Protein AF-A0A353R966-F1 (afdb_monomer_lite)

Structure (mmCIF, N/CA/C/O backbone):
data_AF-A0A353R966-F1
#
_entry.id   AF-A0A353R966-F1
#
loop_
_atom_site.group_PDB
_atom_site.id
_atom_site.type_symbol
_atom_site.label_atom_id
_atom_site.label_alt_id
_atom_site.label_comp_id
_atom_site.label_asym_id
_atom_site.label_entity_id
_atom_site.label_seq_id
_atom_site.pdbx_PDB_ins_code
_atom_site.Cartn_x
_atom_site.Cartn_y
_atom_site.Cartn_z
_atom_site.occupancy
_atom_site.B_iso_or_equiv
_atom_site.auth_seq_id
_atom_site.auth_comp_id
_atom_site.auth_asym_id
_atom_site.auth_atom_id
_atom_site.pdbx_PDB_model_num
ATO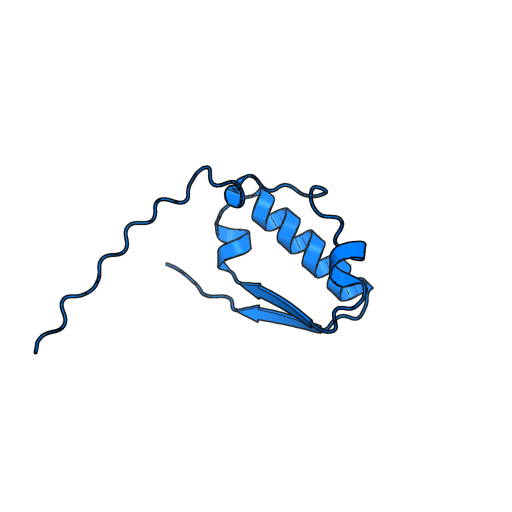M 1 N N . ALA A 1 1 ? -3.869 -31.675 -23.491 1.00 59.47 1 ALA A N 1
ATOM 2 C CA . ALA A 1 1 ? -3.359 -30.360 -23.931 1.00 59.47 1 ALA A CA 1
ATOM 3 C C . ALA A 1 1 ? -2.201 -29.965 -23.022 1.00 59.47 1 ALA A C 1
ATOM 5 O O . ALA A 1 1 ? -2.357 -30.077 -21.814 1.00 59.47 1 ALA A O 1
ATOM 6 N N . VAL A 1 2 ? -1.045 -29.578 -23.566 1.00 61.91 2 VAL A N 1
ATOM 7 C CA . VAL A 1 2 ? 0.100 -29.106 -22.765 1.00 61.91 2 VAL A CA 1
ATOM 8 C C . VAL A 1 2 ? -0.002 -27.584 -22.665 1.00 61.91 2 VAL A C 1
ATOM 10 O O . VAL A 1 2 ? 0.022 -26.903 -23.689 1.00 61.91 2 VAL A O 1
ATOM 13 N N . ALA A 1 3 ? -0.178 -27.049 -21.456 1.00 66.88 3 ALA A N 1
ATOM 14 C CA . ALA A 1 3 ? -0.236 -25.608 -21.230 1.00 66.88 3 ALA A CA 1
ATOM 15 C C . ALA A 1 3 ? 1.166 -25.008 -21.400 1.00 66.88 3 ALA A C 1
ATOM 17 O O . ALA A 1 3 ? 2.102 -25.374 -20.690 1.00 66.88 3 ALA A O 1
ATOM 18 N N . ARG A 1 4 ? 1.326 -24.095 -22.361 1.00 76.06 4 ARG A N 1
ATOM 19 C CA . ARG A 1 4 ? 2.567 -23.336 -22.537 1.00 76.06 4 ARG A CA 1
ATOM 20 C C . ARG A 1 4 ? 2.659 -22.318 -21.390 1.00 76.06 4 ARG A C 1
ATOM 22 O O . ARG A 1 4 ? 1.706 -21.557 -21.223 1.00 76.06 4 ARG A O 1
ATOM 29 N N . PRO A 1 5 ? 3.747 -22.279 -20.601 1.00 69.75 5 PRO A N 1
ATOM 30 C CA . PRO A 1 5 ? 3.861 -21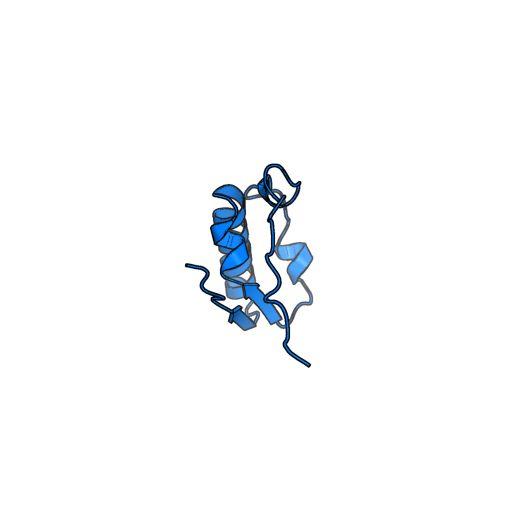.313 -19.517 1.00 69.75 5 PRO A CA 1
ATOM 31 C C . PRO A 1 5 ? 3.812 -19.893 -20.088 1.00 69.75 5 PRO A C 1
ATOM 33 O O . PRO A 1 5 ? 4.565 -19.544 -21.001 1.00 69.75 5 PRO A O 1
ATOM 36 N N . SER A 1 6 ? 2.890 -19.084 -19.574 1.00 78.94 6 SER A N 1
ATOM 37 C CA . SER A 1 6 ? 2.751 -17.679 -19.939 1.00 78.94 6 SER A CA 1
ATOM 38 C C . SER A 1 6 ? 3.962 -16.904 -19.429 1.00 78.94 6 SER A C 1
ATOM 40 O O . SER A 1 6 ? 4.194 -16.822 -18.223 1.00 78.94 6 SER A O 1
ATOM 42 N N . ARG A 1 7 ? 4.734 -16.319 -20.346 1.00 84.06 7 ARG A N 1
ATOM 43 C CA . ARG A 1 7 ? 5.773 -15.346 -20.009 1.00 84.06 7 ARG A CA 1
ATOM 44 C C . ARG A 1 7 ? 5.122 -13.972 -19.910 1.00 84.06 7 ARG A C 1
ATOM 46 O O . ARG A 1 7 ? 4.599 -13.472 -20.901 1.00 84.06 7 ARG A O 1
ATOM 53 N N . VAL A 1 8 ? 5.176 -13.375 -18.727 1.00 85.56 8 VAL A N 1
ATOM 54 C CA . VAL A 1 8 ? 4.723 -12.000 -18.499 1.00 85.56 8 VAL A CA 1
ATOM 55 C C . VAL A 1 8 ? 5.914 -11.068 -18.701 1.00 85.56 8 VAL A C 1
ATOM 57 O O . VAL A 1 8 ? 6.977 -11.293 -18.127 1.00 85.56 8 VAL A O 1
ATOM 60 N N . ILE A 1 9 ? 5.745 -10.053 -19.544 1.00 87.81 9 ILE A N 1
ATOM 61 C CA . ILE A 1 9 ? 6.696 -8.950 -19.703 1.00 87.81 9 ILE A CA 1
ATOM 62 C C . ILE A 1 9 ? 6.043 -7.742 -19.040 1.00 87.81 9 ILE A C 1
ATOM 64 O O . ILE A 1 9 ? 4.916 -7.395 -19.386 1.00 87.81 9 ILE A O 1
ATOM 68 N N . TYR A 1 10 ? 6.720 -7.156 -18.057 1.00 86.88 10 TYR A N 1
ATOM 69 C CA . TYR A 1 10 ? 6.221 -5.979 -17.358 1.00 86.88 10 TYR A CA 1
ATOM 70 C C . TYR A 1 10 ? 6.744 -4.721 -18.042 1.00 86.88 10 TYR A C 1
ATOM 72 O O . TYR A 1 10 ? 7.951 -4.525 -18.114 1.00 86.88 10 TYR A O 1
ATOM 80 N N . ASP A 1 11 ? 5.823 -3.879 -18.495 1.00 91.38 11 ASP A N 1
ATOM 81 C CA . ASP A 1 11 ? 6.091 -2.523 -18.969 1.00 91.38 11 ASP A CA 1
ATOM 82 C C . ASP A 1 11 ? 5.287 -1.564 -18.086 1.00 91.38 11 ASP A C 1
ATOM 84 O O . ASP A 1 11 ? 4.103 -1.317 -18.310 1.00 91.38 11 ASP A O 1
ATOM 88 N N . ARG A 1 12 ? 5.878 -1.194 -16.947 1.00 89.75 12 ARG A N 1
ATOM 89 C CA . ARG A 1 12 ? 5.186 -0.443 -15.881 1.00 89.75 12 ARG A CA 1
ATOM 90 C C . ARG A 1 12 ? 6.012 0.684 -15.270 1.00 89.75 12 ARG A C 1
ATOM 92 O O . ARG A 1 12 ? 5.532 1.352 -14.350 1.00 89.75 12 ARG A O 1
ATOM 99 N N . GLU A 1 13 ? 7.251 0.831 -15.723 1.00 89.94 13 GLU A N 1
ATOM 100 C CA . GLU A 1 13 ? 8.117 1.937 -15.330 1.00 89.94 13 GLU A CA 1
ATOM 101 C C . GLU A 1 13 ? 7.521 3.250 -15.844 1.00 89.94 13 GLU A C 1
ATOM 103 O O . GLU A 1 13 ? 6.818 3.258 -16.853 1.00 89.94 13 GLU A O 1
ATOM 108 N N . HIS A 1 14 ? 7.756 4.350 -15.125 1.00 93.31 14 HIS A N 1
ATOM 109 C CA . HIS A 1 14 ? 7.258 5.687 -15.491 1.00 93.31 14 HIS A CA 1
ATOM 110 C C . HIS A 1 14 ? 5.734 5.776 -15.690 1.00 93.31 14 HIS A C 1
ATOM 112 O O . HIS A 1 14 ? 5.219 6.665 -16.364 1.00 93.31 14 HIS A O 1
ATOM 118 N N . SER A 1 15 ? 4.979 4.860 -15.083 1.00 96.50 15 SER A N 1
ATOM 119 C CA . SER A 1 15 ? 3.531 5.002 -14.988 1.00 96.50 15 SER A CA 1
ATOM 120 C C . SER A 1 15 ? 3.180 6.062 -13.943 1.00 96.50 15 SER A C 1
ATOM 122 O O . SER A 1 15 ? 3.895 6.235 -12.953 1.00 96.50 15 SER A O 1
ATOM 124 N N . ALA A 1 16 ? 2.023 6.709 -14.094 1.00 95.69 16 ALA A N 1
ATOM 125 C CA . ALA A 1 16 ? 1.542 7.698 -13.123 1.00 95.69 16 ALA A CA 1
ATOM 126 C C . ALA A 1 16 ? 1.521 7.160 -11.677 1.00 95.69 16 ALA A C 1
ATOM 128 O O . ALA A 1 16 ? 1.777 7.893 -10.728 1.00 95.69 16 ALA A O 1
ATOM 129 N N . PHE A 1 17 ? 1.268 5.859 -11.500 1.00 95.19 17 PHE A N 1
ATOM 130 C CA . PHE A 1 17 ? 1.305 5.221 -10.186 1.00 95.19 17 PHE A CA 1
ATOM 131 C C . PHE A 1 17 ? 2.723 5.098 -9.616 1.00 95.19 17 PHE A C 1
ATOM 133 O O . PHE A 1 17 ? 2.911 5.265 -8.417 1.00 95.19 17 PHE A O 1
ATOM 140 N N . THR A 1 18 ? 3.733 4.819 -10.447 1.00 96.00 18 THR A N 1
ATOM 141 C CA . THR A 1 18 ? 5.131 4.772 -9.983 1.00 96.00 18 THR A CA 1
ATOM 142 C C . THR A 1 18 ? 5.674 6.151 -9.613 1.00 96.00 18 THR A C 1
ATOM 144 O O . THR A 1 18 ? 6.593 6.234 -8.801 1.00 96.00 18 THR A O 1
ATOM 147 N N . GLU A 1 19 ? 5.080 7.218 -10.146 1.00 97.12 19 GLU A N 1
ATOM 148 C CA . GLU A 1 19 ? 5.463 8.611 -9.878 1.00 97.12 19 GLU A CA 1
ATOM 149 C C . GLU A 1 19 ? 4.687 9.256 -8.719 1.00 97.12 19 GLU A C 1
ATOM 151 O O . GLU A 1 19 ? 4.870 10.439 -8.428 1.00 97.12 19 GLU A O 1
ATOM 156 N N . ILE A 1 20 ? 3.837 8.491 -8.027 1.00 97.75 20 ILE A N 1
ATOM 157 C CA . ILE A 1 20 ? 3.139 8.982 -6.841 1.00 97.75 20 ILE A CA 1
ATOM 158 C C . ILE A 1 20 ? 4.133 9.339 -5.731 1.00 97.75 20 ILE A C 1
ATOM 160 O O . ILE A 1 20 ? 5.104 8.622 -5.495 1.00 97.75 20 ILE A O 1
ATOM 164 N N . ASN A 1 21 ? 3.861 10.429 -5.020 1.00 97.62 21 ASN A N 1
ATOM 165 C CA . ASN A 1 21 ? 4.645 10.900 -3.887 1.00 97.62 21 ASN A CA 1
ATOM 166 C C . ASN A 1 21 ? 3.746 11.176 -2.670 1.00 97.62 21 ASN A C 1
ATOM 168 O O . ASN A 1 21 ? 2.533 11.374 -2.821 1.00 97.62 21 ASN A O 1
ATOM 172 N N . PRO A 1 22 ? 4.314 11.189 -1.452 1.00 96.94 22 PRO A N 1
ATOM 173 C CA . PRO A 1 22 ? 3.588 11.585 -0.247 1.00 96.94 22 PRO A CA 1
ATOM 174 C C . PRO A 1 22 ? 2.926 12.956 -0.390 1.00 96.94 22 PRO A C 1
ATOM 176 O O . PRO A 1 22 ? 3.475 13.847 -1.039 1.00 96.94 22 PRO A O 1
ATOM 179 N N . GLY A 1 23 ? 1.748 13.119 0.209 1.00 97.12 23 GLY A N 1
ATOM 180 C CA . GLY A 1 23 ? 0.978 14.366 0.150 1.00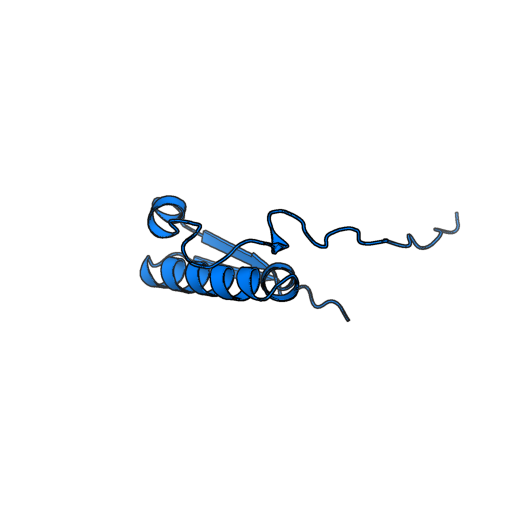 97.12 23 GLY A CA 1
ATOM 181 C C . GLY A 1 23 ? 0.226 14.623 -1.164 1.00 97.12 23 GLY A C 1
ATOM 182 O O . GLY A 1 23 ? -0.504 15.605 -1.258 1.00 97.12 23 GLY A O 1
ATOM 183 N N . MET A 1 24 ? 0.344 13.753 -2.176 1.00 98.00 24 MET A N 1
ATOM 184 C CA . MET A 1 24 ? -0.477 13.847 -3.397 1.00 98.00 24 MET A CA 1
ATOM 185 C C . MET A 1 24 ? -1.922 13.371 -3.193 1.00 98.00 24 MET A C 1
ATOM 187 O O . MET A 1 24 ? -2.795 13.696 -3.996 1.00 98.00 24 MET A O 1
ATOM 191 N N . ILE A 1 25 ? -2.174 12.582 -2.147 1.00 97.50 25 ILE A N 1
ATOM 192 C CA . ILE A 1 25 ? -3.498 12.065 -1.804 1.00 97.50 25 ILE A CA 1
ATOM 193 C C . ILE A 1 25 ? -3.876 12.598 -0.425 1.00 97.50 25 ILE A C 1
ATOM 195 O O . ILE A 1 25 ? -3.147 12.388 0.541 1.00 97.50 25 ILE A O 1
ATOM 199 N N . CYS A 1 26 ? -5.042 13.240 -0.331 1.00 97.69 26 CYS A N 1
ATOM 200 C CA . CYS A 1 26 ? -5.659 13.578 0.949 1.00 97.69 26 CYS A CA 1
ATOM 201 C C . CYS A 1 26 ? -6.313 12.317 1.531 1.00 97.69 26 CYS A C 1
ATOM 203 O O . CYS A 1 26 ? -7.476 12.011 1.251 1.00 97.69 26 CYS A O 1
ATOM 205 N N . TRP A 1 27 ? -5.536 11.519 2.264 1.00 98.00 27 TRP A N 1
ATOM 206 C CA . TRP A 1 27 ? -5.977 10.207 2.739 1.00 98.00 27 TRP A CA 1
ATOM 207 C C . TRP A 1 27 ? -7.128 10.295 3.735 1.00 98.00 27 TRP A C 1
ATOM 209 O O . TRP A 1 27 ? -7.984 9.418 3.735 1.00 98.00 27 TRP A O 1
ATOM 219 N N . GLU A 1 28 ? -7.195 11.354 4.535 1.00 97.75 28 GLU A N 1
ATOM 220 C CA . GLU A 1 28 ? -8.284 11.613 5.473 1.00 97.75 28 GLU A CA 1
ATOM 221 C C . GLU A 1 28 ? -9.627 11.740 4.745 1.00 97.75 28 GLU A C 1
ATOM 223 O O . GLU A 1 28 ? -10.625 11.153 5.168 1.00 97.75 28 GLU A O 1
ATOM 228 N N . ASP A 1 29 ? -9.642 12.453 3.616 1.00 98.25 29 ASP A N 1
ATOM 229 C CA . ASP A 1 29 ? -10.841 12.612 2.792 1.00 98.25 29 ASP A CA 1
ATOM 230 C C . ASP A 1 29 ? -11.198 11.309 2.075 1.00 98.25 29 ASP A C 1
ATOM 232 O O . ASP A 1 29 ? -12.362 10.902 2.066 1.00 98.25 29 ASP A O 1
ATOM 236 N N . VAL A 1 30 ? -10.194 10.617 1.524 1.00 97.94 30 VAL A N 1
ATOM 237 C CA . VAL A 1 30 ? -10.378 9.322 0.849 1.00 97.94 30 VAL A CA 1
ATOM 238 C C . VAL A 1 30 ? -10.943 8.269 1.805 1.00 97.94 30 VAL A C 1
ATOM 240 O O . VAL A 1 30 ? -11.780 7.456 1.411 1.00 97.94 30 VAL A O 1
ATOM 243 N N . LEU A 1 31 ? -10.509 8.280 3.065 1.00 98.31 31 LEU A N 1
ATOM 244 C CA . LEU A 1 31 ? -10.842 7.262 4.057 1.00 98.31 31 LEU A CA 1
ATOM 245 C C . LEU A 1 31 ? -12.021 7.638 4.965 1.00 98.31 31 LEU A C 1
ATOM 247 O O . LEU A 1 31 ? -12.440 6.814 5.775 1.00 98.31 31 LEU A O 1
ATOM 251 N N . LYS A 1 32 ? -12.606 8.833 4.817 1.00 96.94 32 LYS A N 1
ATOM 252 C CA . LYS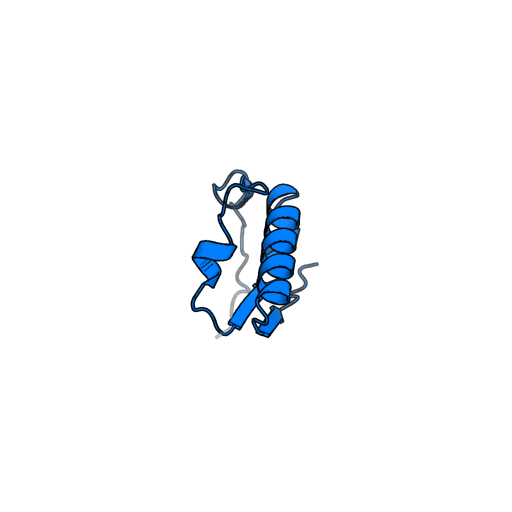 A 1 32 ? -13.610 9.416 5.730 1.00 96.94 32 LYS A CA 1
ATOM 253 C C . LYS A 1 32 ? -14.766 8.493 6.129 1.00 96.94 32 LYS A C 1
ATOM 255 O O . LYS A 1 32 ? -15.231 8.558 7.260 1.00 96.94 32 LYS A O 1
ATOM 260 N N . ASN A 1 33 ? -15.231 7.648 5.212 1.00 96.88 33 ASN A N 1
ATOM 261 C CA . ASN A 1 33 ? -16.337 6.709 5.444 1.00 96.88 33 ASN A CA 1
ATOM 262 C C . ASN A 1 33 ? -15.926 5.247 5.211 1.00 96.88 33 ASN A C 1
ATOM 264 O O . ASN A 1 33 ? -16.779 4.372 5.061 1.00 96.88 33 ASN A O 1
ATOM 268 N N . ALA A 1 34 ? -14.623 4.981 5.121 1.00 98.12 34 ALA A N 1
ATOM 269 C CA . ALA A 1 34 ? -14.110 3.642 4.904 1.00 98.12 34 ALA A CA 1
ATOM 270 C C . ALA A 1 34 ? -14.084 2.859 6.224 1.00 98.12 34 ALA A C 1
ATOM 272 O O . ALA A 1 34 ? -13.754 3.387 7.280 1.00 98.12 34 ALA A O 1
ATOM 273 N N . GLN A 1 35 ? -14.407 1.569 6.153 1.00 98.12 35 GLN A N 1
ATOM 274 C CA . GLN A 1 35 ? -14.283 0.636 7.283 1.00 98.12 35 GLN A CA 1
ATOM 275 C C . GLN A 1 35 ? -13.028 -0.236 7.174 1.00 98.12 35 GLN A C 1
ATOM 277 O O . GLN A 1 35 ? -12.535 -0.768 8.171 1.00 98.12 35 GLN A O 1
ATOM 282 N N . TRP A 1 36 ? -12.498 -0.358 5.956 1.00 98.44 36 TRP A N 1
ATOM 283 C CA . TRP A 1 36 ? -11.369 -1.213 5.641 1.00 98.44 36 TRP A CA 1
ATOM 284 C C . TRP A 1 36 ? -10.439 -0.539 4.638 1.00 98.44 36 TRP A C 1
ATOM 286 O O . TRP A 1 36 ? -10.886 -0.005 3.625 1.00 98.44 36 TRP A O 1
ATOM 296 N N . PHE A 1 37 ? -9.141 -0.626 4.899 1.00 98.31 37 PHE A N 1
ATOM 297 C CA . PHE A 1 37 ? -8.081 -0.274 3.970 1.00 98.31 37 PHE A CA 1
ATOM 298 C C . PHE A 1 37 ? -7.249 -1.522 3.652 1.00 98.31 37 PHE A C 1
ATOM 300 O O . PHE A 1 37 ? -6.766 -2.217 4.550 1.00 98.31 37 PHE A O 1
ATOM 307 N N . HIS A 1 38 ? -7.108 -1.843 2.369 1.00 98.00 38 HIS A N 1
ATOM 308 C CA . HIS A 1 38 ? -6.313 -2.975 1.900 1.00 98.00 38 HIS A CA 1
ATOM 309 C C . HIS A 1 38 ? -5.181 -2.481 1.008 1.00 98.00 38 HIS A C 1
ATOM 311 O O . HIS A 1 38 ? -5.392 -1.637 0.140 1.00 98.00 38 HIS A O 1
ATOM 317 N N . TRP A 1 39 ? -3.990 -3.040 1.195 1.00 96.56 39 TRP A N 1
ATOM 318 C CA . TRP A 1 39 ? -2.836 -2.764 0.346 1.00 96.56 39 TRP A CA 1
ATOM 319 C C . TRP A 1 39 ? -2.058 -4.048 0.053 1.00 96.56 39 TRP A C 1
ATOM 321 O O . TRP A 1 39 ? -2.212 -5.056 0.741 1.00 96.56 39 TRP A O 1
ATOM 331 N N . THR A 1 40 ? -1.209 -4.023 -0.976 1.00 95.94 40 THR A N 1
ATOM 332 C CA . THR A 1 40 ? -0.400 -5.191 -1.352 1.00 95.94 40 THR A CA 1
ATOM 333 C C . THR A 1 40 ? 1.086 -4.861 -1.381 1.00 95.94 40 THR A C 1
ATOM 335 O O . THR A 1 40 ? 1.455 -3.719 -1.653 1.00 95.94 40 THR A O 1
ATOM 338 N N . GLY A 1 41 ? 1.947 -5.861 -1.176 1.00 94.25 41 GLY A N 1
ATOM 339 C CA . GLY A 1 41 ? 3.407 -5.717 -1.198 1.00 94.25 41 GLY A CA 1
ATOM 340 C C . GLY A 1 41 ? 3.978 -5.227 -2.532 1.00 94.25 41 GLY A C 1
ATOM 341 O O . GLY A 1 41 ? 5.091 -4.711 -2.562 1.00 94.25 41 GLY A O 1
ATOM 342 N N . ILE A 1 42 ? 3.205 -5.291 -3.621 1.00 93.88 42 ILE A N 1
ATOM 343 C CA . ILE A 1 42 ? 3.589 -4.709 -4.913 1.00 93.88 42 ILE A CA 1
ATOM 344 C C . ILE A 1 42 ? 3.650 -3.179 -4.825 1.00 93.88 42 ILE A C 1
ATOM 346 O O . ILE A 1 42 ? 4.553 -2.582 -5.398 1.00 93.88 42 ILE A O 1
ATOM 350 N N . THR A 1 43 ? 2.726 -2.534 -4.108 1.00 95.12 43 THR A N 1
ATOM 351 C CA . THR A 1 43 ? 2.660 -1.066 -4.018 1.00 95.12 43 THR A CA 1
ATOM 352 C C . THR A 1 43 ? 3.951 -0.438 -3.479 1.00 95.12 43 THR A C 1
ATOM 354 O O . THR A 1 43 ? 4.503 0.420 -4.161 1.00 95.12 43 THR A O 1
ATOM 357 N N . PRO A 1 44 ? 4.502 -0.849 -2.322 1.00 94.88 44 PRO A N 1
ATOM 358 C CA . PRO A 1 44 ? 5.779 -0.305 -1.873 1.00 94.88 44 PRO A CA 1
ATOM 359 C C . PRO A 1 44 ? 6.982 -0.816 -2.676 1.00 94.88 44 PRO A C 1
ATOM 361 O O . PRO A 1 44 ? 8.058 -0.237 -2.576 1.00 94.88 44 PRO A O 1
ATOM 364 N N . ALA A 1 45 ? 6.836 -1.886 -3.462 1.00 93.19 45 ALA A N 1
ATOM 365 C CA . ALA A 1 45 ? 7.933 -2.440 -4.252 1.00 93.19 45 ALA A CA 1
ATOM 366 C C . ALA A 1 45 ? 8.154 -1.720 -5.593 1.00 93.19 45 ALA A C 1
ATOM 368 O O . ALA A 1 45 ? 9.213 -1.881 -6.191 1.00 93.19 45 ALA A O 1
ATOM 369 N N . VAL A 1 46 ? 7.173 -0.960 -6.095 1.00 93.62 46 VAL A N 1
ATOM 370 C CA . VAL A 1 46 ? 7.239 -0.413 -7.464 1.00 93.62 46 VAL A CA 1
ATOM 371 C C . VAL A 1 46 ? 7.931 0.940 -7.567 1.00 93.62 46 VAL A C 1
ATOM 373 O O . VAL A 1 46 ? 8.411 1.275 -8.645 1.00 93.62 46 VAL A O 1
ATOM 376 N N . SER A 1 47 ? 7.997 1.714 -6.481 1.00 95.62 47 SER A N 1
ATOM 377 C CA . SER A 1 47 ? 8.821 2.923 -6.396 1.00 95.62 47 SER A CA 1
ATOM 378 C C . SER A 1 47 ? 8.978 3.398 -4.948 1.00 95.62 47 SER A C 1
ATOM 380 O O . SER A 1 47 ? 8.203 3.031 -4.063 1.00 95.62 47 SER A O 1
ATOM 382 N N . HIS A 1 48 ? 9.975 4.256 -4.704 1.00 96.50 48 HIS A N 1
ATOM 383 C CA . HIS A 1 48 ? 10.186 4.867 -3.388 1.00 96.50 48 HIS A CA 1
ATOM 384 C C . HIS A 1 48 ? 9.007 5.756 -2.967 1.00 96.50 48 HIS A C 1
ATOM 386 O O . HIS A 1 48 ? 8.545 5.672 -1.830 1.00 96.50 48 HIS A O 1
ATOM 392 N N . GLY A 1 49 ? 8.488 6.568 -3.892 1.00 97.62 49 GLY A N 1
ATOM 393 C CA . GLY A 1 49 ? 7.333 7.425 -3.640 1.00 97.62 49 GLY A CA 1
ATOM 394 C C . GLY A 1 49 ? 6.082 6.611 -3.299 1.00 97.62 49 GLY A C 1
ATOM 395 O O . GLY A 1 49 ? 5.454 6.865 -2.273 1.00 97.62 49 GLY A O 1
ATOM 396 N N . ALA A 1 50 ? 5.809 5.533 -4.044 1.00 97.25 50 ALA A N 1
ATOM 397 C CA . ALA A 1 50 ? 4.713 4.612 -3.743 1.00 97.25 50 ALA A CA 1
ATOM 398 C C . ALA A 1 50 ? 4.860 3.939 -2.368 1.00 97.25 50 ALA A C 1
ATOM 400 O O . ALA A 1 50 ? 3.866 3.775 -1.656 1.00 97.25 50 ALA A O 1
ATOM 401 N N . ALA A 1 51 ? 6.083 3.599 -1.946 1.00 97.31 51 ALA A N 1
ATOM 402 C CA . ALA A 1 51 ? 6.336 3.069 -0.606 1.00 97.31 51 ALA A CA 1
ATOM 403 C C . ALA A 1 51 ? 5.983 4.073 0.497 1.00 97.31 51 ALA A C 1
ATOM 405 O O . ALA A 1 51 ? 5.309 3.718 1.469 1.00 97.31 51 ALA A O 1
ATOM 406 N N . LEU A 1 52 ? 6.399 5.330 0.339 1.00 98.25 52 LEU A N 1
ATOM 407 C CA . LEU A 1 52 ? 6.110 6.379 1.311 1.00 98.25 52 LEU A CA 1
ATOM 408 C C . LEU A 1 52 ? 4.618 6.749 1.331 1.00 98.25 52 LEU A C 1
ATOM 410 O O . LEU A 1 52 ? 4.045 6.844 2.415 1.00 98.25 52 LEU A O 1
ATOM 414 N N . SER A 1 53 ? 3.965 6.875 0.172 1.00 98.19 53 SER A N 1
ATOM 415 C CA . SER A 1 53 ? 2.518 7.127 0.084 1.00 98.19 53 SER A CA 1
ATOM 416 C C . SER A 1 53 ? 1.696 5.979 0.675 1.00 98.19 53 SER A C 1
ATOM 418 O O . SER A 1 53 ? 0.698 6.209 1.353 1.00 98.19 53 SER A O 1
ATOM 420 N N . CYS A 1 54 ? 2.122 4.726 0.481 1.00 97.81 54 CYS A N 1
ATOM 421 C CA . CYS A 1 54 ? 1.477 3.574 1.111 1.00 97.81 54 CYS A CA 1
ATOM 422 C C . CYS A 1 54 ? 1.615 3.620 2.639 1.00 97.81 54 CYS A C 1
ATOM 424 O O . CYS A 1 54 ? 0.661 3.327 3.358 1.00 97.81 54 CYS A O 1
ATOM 426 N N . MET A 1 55 ? 2.788 4.004 3.147 1.00 98.19 55 MET A N 1
ATOM 427 C CA . MET A 1 55 ? 3.013 4.183 4.583 1.00 98.19 55 MET A CA 1
ATOM 428 C C . MET A 1 55 ? 2.136 5.303 5.163 1.00 98.19 55 MET A C 1
ATOM 430 O O . MET A 1 55 ? 1.588 5.143 6.252 1.00 98.19 55 MET A O 1
ATOM 434 N N . GLU A 1 56 ? 1.991 6.420 4.449 1.00 98.44 56 GLU A N 1
ATOM 435 C CA . GLU A 1 56 ? 1.090 7.523 4.804 1.00 98.44 56 GLU A CA 1
ATOM 436 C C . GLU A 1 56 ? -0.361 7.033 4.920 1.00 98.44 56 GLU A C 1
ATOM 438 O O . GLU A 1 56 ? -0.970 7.176 5.980 1.00 98.44 56 GLU A O 1
ATOM 443 N N . ALA A 1 57 ? -0.860 6.331 3.899 1.00 98.25 57 ALA A N 1
ATOM 444 C CA . ALA A 1 57 ? -2.204 5.757 3.895 1.00 98.25 57 ALA A CA 1
ATOM 445 C C . ALA A 1 57 ? -2.446 4.812 5.083 1.00 98.25 57 ALA A C 1
ATOM 447 O O . ALA A 1 57 ? -3.464 4.910 5.767 1.00 98.25 57 ALA A O 1
ATOM 448 N N . VAL A 1 58 ? -1.493 3.915 5.373 1.00 98.19 58 VAL A N 1
ATOM 449 C CA . VAL A 1 58 ? -1.588 2.976 6.503 1.00 98.19 58 VAL A CA 1
ATOM 450 C C . VAL A 1 58 ? -1.622 3.715 7.842 1.00 98.19 58 VAL A C 1
ATOM 452 O O . VAL A 1 58 ? -2.385 3.332 8.732 1.00 98.19 58 VAL A O 1
ATOM 455 N N . LYS A 1 59 ? -0.817 4.772 8.005 1.00 98.31 59 LYS A N 1
ATOM 456 C CA . LYS A 1 59 ? -0.808 5.588 9.229 1.00 98.31 59 LYS A CA 1
ATOM 457 C C . LYS A 1 59 ? -2.140 6.305 9.436 1.00 98.31 59 LYS A C 1
ATOM 459 O O . LYS A 1 59 ? -2.660 6.253 10.549 1.00 98.31 59 LYS A O 1
ATOM 464 N N . VAL A 1 60 ? -2.690 6.915 8.386 1.00 98.50 60 VAL A N 1
ATOM 465 C CA . VAL A 1 60 ? -3.981 7.620 8.437 1.00 98.50 60 VAL A CA 1
ATOM 466 C C . VAL A 1 60 ? -5.130 6.641 8.686 1.00 98.50 60 VAL A C 1
ATOM 468 O O . VAL A 1 60 ? -5.927 6.843 9.596 1.00 98.50 60 VAL A O 1
ATOM 471 N N . ALA A 1 61 ? -5.175 5.509 7.978 1.00 98.38 61 ALA A N 1
ATOM 472 C CA . ALA A 1 61 ? -6.177 4.474 8.232 1.00 98.38 61 ALA A CA 1
ATOM 473 C C . ALA A 1 61 ? -6.148 4.010 9.699 1.00 98.38 61 ALA A C 1
ATOM 475 O O . ALA A 1 61 ? -7.184 3.929 10.360 1.00 98.38 61 ALA A O 1
ATOM 476 N N . LYS A 1 62 ? -4.948 3.775 10.246 1.00 97.69 62 LYS A N 1
ATOM 477 C CA . LYS A 1 62 ? -4.782 3.371 11.644 1.00 97.69 62 LYS A CA 1
ATOM 478 C C . LYS A 1 62 ? -5.210 4.463 12.630 1.00 97.69 62 LYS A C 1
ATOM 480 O O . LYS A 1 62 ? -5.820 4.126 13.643 1.00 97.69 62 LYS A O 1
ATOM 485 N N . SER A 1 63 ? -4.911 5.739 12.370 1.00 98.19 63 SER A N 1
ATOM 486 C CA . SER A 1 63 ? -5.334 6.842 13.249 1.00 98.19 63 SER A CA 1
ATOM 487 C C . SER A 1 63 ? -6.851 7.053 13.237 1.00 98.19 63 SER A C 1
ATOM 489 O O . SER A 1 63 ? -7.418 7.422 14.261 1.00 98.19 63 SER A O 1
ATOM 491 N N . MET A 1 64 ? -7.513 6.745 12.119 1.00 97.94 64 MET A N 1
ATOM 492 C CA . MET A 1 64 ? -8.970 6.807 11.961 1.00 97.94 64 MET A CA 1
ATOM 493 C C . MET A 1 64 ? -9.704 5.557 12.479 1.00 97.94 64 MET A C 1
ATOM 495 O O . MET A 1 64 ? -10.924 5.475 12.369 1.00 97.94 64 MET A O 1
ATOM 499 N N . GLY A 1 65 ? -8.991 4.572 13.039 1.00 97.88 65 GLY A N 1
ATOM 500 C CA . GLY A 1 65 ? -9.593 3.330 13.543 1.00 97.88 65 GLY A CA 1
ATOM 501 C C . GLY A 1 65 ? -10.095 2.384 12.445 1.00 97.88 65 GLY A C 1
ATOM 502 O O . GLY A 1 65 ? -10.915 1.508 12.711 1.00 97.88 65 GLY A O 1
ATOM 503 N N . ILE A 1 66 ? -9.610 2.550 11.214 1.00 98.56 66 ILE A N 1
ATOM 504 C CA . ILE A 1 66 ? -9.986 1.741 10.053 1.00 98.56 66 ILE A CA 1
ATOM 505 C C . ILE A 1 66 ? -9.206 0.427 10.083 1.00 98.56 66 ILE A C 1
ATOM 507 O O . ILE A 1 66 ? -8.004 0.399 10.363 1.00 98.56 66 ILE A O 1
ATOM 511 N N . THR A 1 67 ? -9.877 -0.683 9.766 1.00 98.50 67 THR A N 1
ATOM 512 C CA . THR A 1 67 ? -9.219 -1.994 9.713 1.00 98.50 67 THR A CA 1
ATOM 513 C C . THR A 1 67 ? -8.233 -2.026 8.549 1.00 98.50 67 THR A C 1
ATOM 515 O O . THR A 1 67 ? -8.606 -1.753 7.411 1.00 98.50 67 THR A O 1
ATOM 518 N N . VAL A 1 68 ? -6.974 -2.388 8.809 1.00 98.19 68 VAL A N 1
ATOM 519 C CA . VAL A 1 68 ? -5.943 -2.500 7.767 1.00 98.19 68 VAL A CA 1
ATOM 520 C C . VAL A 1 68 ? -5.638 -3.967 7.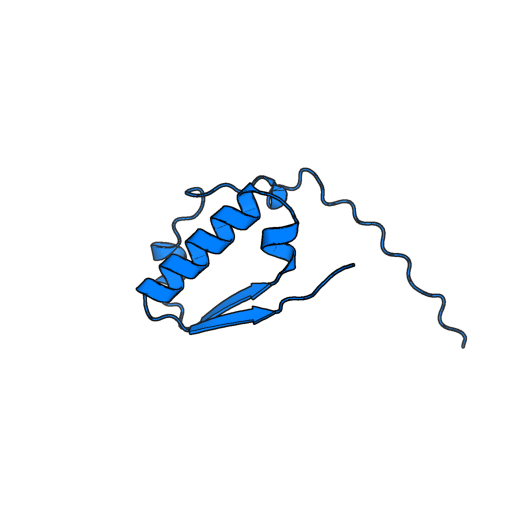498 1.00 98.19 68 VAL A C 1
ATOM 522 O O . VAL A 1 68 ? -5.303 -4.715 8.413 1.00 98.19 68 VAL A O 1
ATOM 525 N N . SER A 1 69 ? -5.711 -4.374 6.233 1.00 97.62 69 SER A N 1
ATOM 526 C CA . SER A 1 69 ? -5.245 -5.688 5.776 1.00 97.62 69 SER A CA 1
ATOM 527 C C . SER A 1 69 ? -4.151 -5.539 4.727 1.00 97.62 69 SER A C 1
ATOM 529 O O . SER A 1 69 ? -4.090 -4.527 4.027 1.00 97.62 69 SER A O 1
ATOM 531 N N . CYS A 1 70 ? -3.288 -6.548 4.617 1.00 96.25 70 CYS A N 1
ATOM 532 C CA . CYS A 1 70 ? -2.253 -6.573 3.596 1.00 96.25 70 CYS A CA 1
ATOM 533 C C . CYS A 1 70 ? -2.148 -7.942 2.930 1.00 96.25 70 CYS A C 1
ATOM 535 O O . CYS A 1 70 ? -2.321 -8.971 3.583 1.00 96.25 70 CYS A O 1
ATOM 537 N N . ASP A 1 71 ? -1.842 -7.935 1.638 1.00 95.19 71 ASP A N 1
ATOM 538 C CA . ASP A 1 71 ? -1.355 -9.104 0.910 1.00 95.19 71 ASP A CA 1
ATOM 539 C C . ASP A 1 71 ? 0.102 -8.859 0.514 1.00 95.19 71 ASP A C 1
ATOM 541 O O . ASP A 1 71 ? 0.400 -8.015 -0.331 1.00 95.19 71 ASP A O 1
ATOM 545 N N . LEU A 1 72 ? 1.033 -9.590 1.125 1.00 87.94 72 LEU A N 1
ATOM 546 C CA . LEU A 1 72 ? 2.462 -9.374 0.905 1.00 87.94 72 LEU A CA 1
ATOM 547 C C . LEU A 1 72 ? 2.906 -9.700 -0.526 1.00 87.94 72 LEU A C 1
ATOM 549 O O . LEU A 1 72 ? 3.907 -9.137 -0.958 1.00 87.94 72 LEU A O 1
ATOM 553 N N . ASN A 1 73 ? 2.179 -10.562 -1.253 1.00 75.44 73 ASN A N 1
ATOM 554 C CA . ASN A 1 73 ? 2.398 -10.882 -2.668 1.00 75.44 73 ASN A CA 1
ATOM 555 C C . ASN A 1 73 ? 3.881 -10.887 -3.097 1.00 75.44 73 ASN A C 1
ATOM 557 O O . ASN A 1 73 ? 4.256 -10.245 -4.080 1.00 75.44 73 ASN A O 1
ATOM 561 N N . TYR A 1 74 ? 4.736 -11.597 -2.349 1.00 74.31 74 TYR A N 1
ATOM 562 C CA . TYR A 1 74 ? 6.180 -11.617 -2.588 1.00 74.31 74 TYR A CA 1
ATOM 563 C C . TYR A 1 74 ? 6.484 -12.028 -4.037 1.00 74.31 74 TYR A C 1
ATOM 565 O O . TYR A 1 74 ? 6.006 -13.054 -4.533 1.00 74.31 74 TYR A O 1
ATOM 573 N N . ARG A 1 75 ? 7.265 -11.198 -4.729 1.00 67.62 75 ARG A N 1
ATOM 574 C CA . ARG A 1 75 ? 7.810 -11.466 -6.0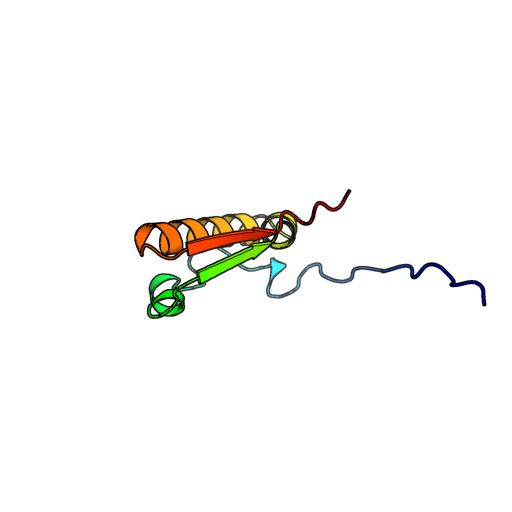61 1.00 67.62 75 ARG A CA 1
ATOM 575 C C . ARG A 1 75 ? 9.330 -11.562 -5.897 1.00 67.62 75 ARG A C 1
ATOM 577 O O . ARG A 1 75 ? 9.925 -10.650 -5.330 1.00 67.62 75 ARG A O 1
ATOM 584 N N . LYS A 1 76 ? 9.906 -12.696 -6.304 1.00 56.12 76 LYS A N 1
ATOM 585 C CA . LYS A 1 76 ? 11.354 -12.948 -6.291 1.00 56.12 76 LYS A CA 1
ATOM 586 C C . LYS A 1 76 ? 12.027 -12.270 -7.478 1.00 56.12 76 LYS A C 1
ATOM 588 O O . LYS A 1 76 ? 11.379 -12.244 -8.549 1.00 56.12 76 LYS A O 1
#

Secondary structure (DSSP, 8-state):
-PPPPPPP----TT-TTTT--TTSS-HHHHHTT-SEEEEETHHHHH-HHHHHHHHHHHHHHHHTT-EEEEE-----

Radius of gyration: 15.56 Å; chains: 1; bounding box: 28×45×38 Å

Foldseek 3Di:
DDDDDDDDDDDCPPDPLQVAAPPPDPLCVVCVPAQEDEEELVQVVSHVRSVVNVVVNVVNCVVVVHHYDYHDPDDD

Sequence (76 aa):
AVARPSRVIYDREHSAFTEINPGMICWEDVLKNAQWFHWTGITPAVSHGAALSCMEAVKVAKSMGITVSCDLNYRK

pLDDT: mean 92.39, std 10.11, range [56.12, 98.56]